Protein AF-A0A7S1DQ82-F1 (afdb_monomer_lite)

Sequence (122 aa):
VQGVTMPSQRRYVQYLEEVFRQGGFRVNKVVLRRVVMHTCPHFDADGGCDPWFKIEEDGRCVFDMHSDGFEVKNMKKDQDAMVFDSLEIPLSGDLRFTFFDMDYTPPRQEVMFFFWLHTGFI

Radius of gyration: 16.5 Å; chains: 1; bounding box: 46×44×38 Å

InterPro domains:
  IPR014020 Tensin phosphatase, C2 domain [PF10409] (29-122)
  IPR014020 Tensin phosphatase, C2 domain [PS51182] (27-122)
  IPR035892 C2 domain superfamily [SSF49562] (30-122)
  IPR051281 Dual-specificity lipid and protein phosphatase [PTHR12305] (2-122)

pLDDT: mean 94.51, std 6.92, range [45.41, 98.69]

Foldseek 3Di:
DPPDDDPQVVVVVVVVVVCVVVVHFDKDKDWDFKDKDFAFDAPDPVGWFQKFKWKDAVNHTQDGCVVVPHDGDTGHNPHGIDMDGRGGGIGIAKMKMWMWTFDVVVTDIHTPDMHIDHRRVD

Structure (mmCIF, N/CA/C/O backbone):
data_AF-A0A7S1DQ82-F1
#
_entry.id   AF-A0A7S1DQ82-F1
#
loop_
_atom_site.group_PDB
_atom_site.id
_atom_site.type_symbol
_atom_site.label_atom_id
_atom_site.label_alt_id
_atom_site.label_comp_id
_atom_site.label_asym_id
_atom_site.label_entity_id
_atom_site.label_seq_id
_atom_site.pdbx_PDB_ins_code
_atom_site.Cartn_x
_atom_site.Cartn_y
_atom_site.Cartn_z
_atom_site.occupancy
_atom_site.B_iso_or_equiv
_atom_site.auth_seq_id
_atom_site.auth_comp_id
_atom_site.auth_asym_id
_atom_site.auth_atom_id
_atom_site.pdbx_PDB_model_num
ATOM 1 N N . VAL A 1 1 ? -10.153 29.758 -4.223 1.00 45.41 1 VAL A N 1
ATOM 2 C CA . VAL A 1 1 ? -9.342 28.968 -3.268 1.00 45.41 1 VAL A CA 1
ATOM 3 C C . VAL A 1 1 ? -9.382 27.519 -3.725 1.00 45.41 1 VAL A C 1
ATOM 5 O O . VAL A 1 1 ? -10.467 26.954 -3.748 1.00 45.41 1 VAL A O 1
ATOM 8 N N . GLN A 1 2 ? -8.268 26.941 -4.181 1.00 56.50 2 GLN A N 1
ATOM 9 C CA . GLN A 1 2 ? -8.204 25.487 -4.369 1.00 56.50 2 GLN A CA 1
ATOM 10 C C . GLN A 1 2 ? -8.043 24.879 -2.971 1.00 56.50 2 GLN A C 1
ATOM 12 O O . GLN A 1 2 ? -7.047 25.144 -2.310 1.00 56.50 2 GLN A O 1
ATOM 17 N N . GLY A 1 3 ? -9.086 24.203 -2.480 1.00 77.81 3 GLY A N 1
ATOM 18 C CA . GLY A 1 3 ? -9.110 23.595 -1.146 1.00 77.81 3 GLY A CA 1
ATOM 19 C C . GLY A 1 3 ? -8.254 22.327 -1.070 1.00 77.81 3 GLY A C 1
ATOM 20 O O . GLY A 1 3 ? -7.163 22.261 -1.619 1.00 77.81 3 GLY A O 1
ATOM 21 N N . VAL A 1 4 ? -8.766 21.287 -0.415 1.00 74.38 4 VAL A N 1
ATOM 22 C CA . VAL A 1 4 ? -8.090 19.987 -0.294 1.00 74.38 4 VAL A CA 1
ATOM 23 C C . VAL A 1 4 ? -7.888 19.341 -1.677 1.00 74.38 4 VAL A C 1
ATOM 25 O O . VAL A 1 4 ? -8.860 19.002 -2.364 1.00 74.38 4 VAL A O 1
ATOM 28 N N . THR A 1 5 ? -6.635 19.166 -2.106 1.00 86.00 5 THR A N 1
ATOM 29 C CA . THR A 1 5 ? -6.289 18.630 -3.438 1.00 86.00 5 THR A CA 1
ATOM 30 C C . THR A 1 5 ? -5.867 17.164 -3.422 1.00 86.00 5 THR A C 1
ATOM 32 O O . THR A 1 5 ? -6.127 16.470 -4.404 1.00 86.00 5 THR A O 1
ATOM 35 N N . MET A 1 6 ? -5.286 16.654 -2.330 1.00 92.94 6 MET A N 1
ATOM 36 C CA . MET A 1 6 ? -4.848 15.256 -2.281 1.00 92.94 6 MET A CA 1
ATOM 37 C C . MET A 1 6 ? -6.040 14.300 -2.093 1.00 92.94 6 MET A C 1
ATOM 39 O O . MET A 1 6 ? -6.836 14.501 -1.169 1.00 92.94 6 MET A O 1
ATOM 43 N N . PRO A 1 7 ? -6.162 13.223 -2.898 1.00 96.62 7 PRO A N 1
ATOM 44 C CA . PRO A 1 7 ? -7.269 12.268 -2.793 1.00 96.62 7 PRO A CA 1
ATOM 45 C C . PRO A 1 7 ? -7.422 11.656 -1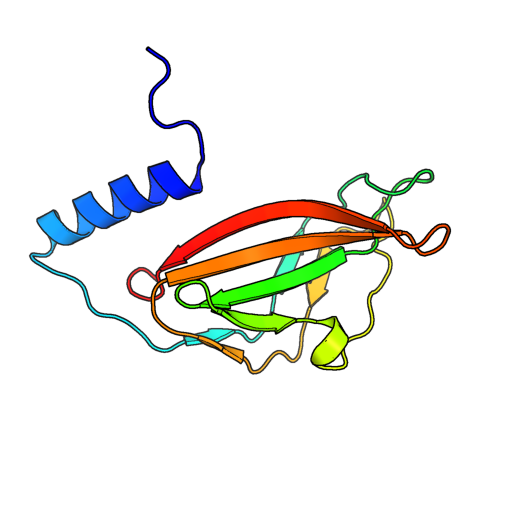.398 1.00 96.62 7 PRO A C 1
ATOM 47 O O . PRO A 1 7 ? -8.533 11.570 -0.885 1.00 96.62 7 PRO A O 1
ATOM 50 N N . SER A 1 8 ? -6.306 11.308 -0.752 1.00 97.44 8 SER A N 1
ATOM 51 C CA . SER A 1 8 ? -6.304 10.795 0.620 1.00 97.44 8 SER A CA 1
ATOM 52 C C . SER A 1 8 ? -6.906 11.795 1.609 1.00 97.44 8 SER A C 1
ATOM 54 O O . SER A 1 8 ? -7.742 11.423 2.415 1.00 97.44 8 SER A O 1
ATOM 56 N N . GLN A 1 9 ? -6.588 13.088 1.513 1.00 96.19 9 GLN A N 1
ATOM 57 C CA . GLN A 1 9 ? -7.191 14.087 2.402 1.00 96.19 9 GLN A CA 1
ATOM 58 C C . GLN A 1 9 ? -8.708 14.208 2.180 1.00 96.19 9 GLN A C 1
ATOM 60 O O . GLN A 1 9 ? -9.466 14.282 3.143 1.00 96.19 9 GLN A O 1
ATOM 65 N N . ARG A 1 10 ? -9.172 14.176 0.920 1.00 96.44 10 ARG A N 1
ATOM 66 C CA . ARG A 1 10 ? -10.614 14.178 0.602 1.00 96.44 10 ARG A CA 1
ATOM 67 C C . ARG A 1 10 ? -11.321 12.949 1.172 1.00 96.44 10 ARG A C 1
ATOM 69 O O . ARG A 1 10 ? -12.401 13.087 1.736 1.00 96.44 10 ARG A O 1
ATOM 76 N N . ARG A 1 11 ? -10.687 11.777 1.081 1.00 97.62 11 ARG A N 1
ATOM 77 C CA . ARG A 1 11 ? -11.184 10.530 1.674 1.00 97.62 11 ARG A CA 1
ATOM 78 C C . ARG A 1 11 ? -11.380 10.659 3.188 1.00 97.62 11 ARG A C 1
ATOM 80 O O . ARG A 1 11 ? -12.391 10.200 3.695 1.00 97.62 11 ARG A O 1
ATOM 87 N N . TYR A 1 12 ? -10.484 11.340 3.905 1.00 97.31 12 TYR A N 1
ATOM 88 C CA . TYR A 1 12 ? -10.606 11.496 5.366 1.00 97.31 12 TYR A CA 1
ATOM 89 C C . TYR A 1 12 ? -11.706 12.481 5.756 1.00 97.31 12 TYR A C 1
ATOM 91 O O . TYR A 1 12 ? -12.349 12.299 6.786 1.00 97.31 12 TYR A O 1
ATOM 99 N N . VAL A 1 13 ? -11.983 13.482 4.916 1.00 97.19 13 VAL A N 1
ATOM 100 C CA . VAL A 1 13 ? -13.178 14.325 5.082 1.00 97.19 13 VAL A CA 1
ATOM 101 C C . VAL A 1 13 ? -14.451 13.484 4.931 1.00 97.19 13 VAL A C 1
ATOM 103 O O . VAL A 1 13 ? -15.356 13.613 5.749 1.00 97.19 13 VAL A O 1
ATOM 106 N N . GLN A 1 14 ? -14.499 12.582 3.946 1.00 97.12 14 GLN A N 1
ATOM 107 C CA . GLN A 1 14 ? -15.632 11.664 3.756 1.00 97.12 14 GLN A CA 1
ATOM 108 C C . GLN A 1 14 ? -15.770 10.664 4.914 1.00 97.12 14 GLN A C 1
ATOM 110 O O . GLN A 1 14 ? -16.875 10.409 5.380 1.00 97.12 14 GLN A O 1
ATOM 115 N N . TYR A 1 15 ? -14.658 10.134 5.431 1.00 97.94 15 TYR A N 1
ATOM 116 C CA . TYR A 1 15 ? -14.664 9.291 6.630 1.00 97.94 15 TYR A CA 1
ATOM 117 C C . TYR A 1 15 ? -15.212 10.036 7.84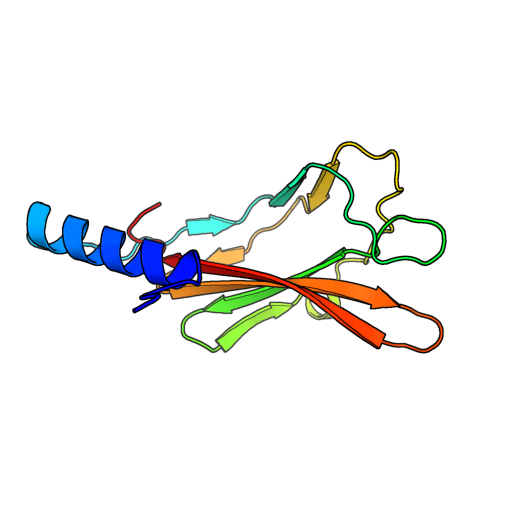5 1.00 97.94 15 TYR A C 1
ATOM 119 O O . TYR A 1 15 ? -16.014 9.484 8.591 1.00 97.94 15 TYR A O 1
ATOM 127 N N . LEU A 1 16 ? -14.836 11.302 8.033 1.00 97.69 16 LEU A N 1
ATOM 128 C CA . LEU A 1 16 ? -15.366 12.116 9.122 1.00 97.69 16 LEU A CA 1
ATOM 129 C C . LEU A 1 16 ? -16.880 12.356 8.983 1.00 97.69 16 LEU A C 1
ATOM 131 O O . LEU A 1 16 ? -17.606 12.256 9.971 1.00 97.69 16 LEU A O 1
ATOM 135 N N . GLU A 1 17 ? -17.365 12.641 7.773 1.00 97.44 17 GLU A N 1
ATOM 136 C CA . GLU A 1 17 ? -18.803 12.751 7.488 1.00 97.44 17 GLU A CA 1
ATOM 137 C C . GLU A 1 17 ? -19.546 11.461 7.865 1.00 97.44 17 GLU A C 1
ATOM 139 O O . GLU A 1 17 ? -20.584 11.501 8.529 1.00 97.44 17 GLU A O 1
ATOM 144 N N . GLU A 1 18 ? -18.968 10.311 7.523 1.00 97.12 18 GLU A N 1
ATOM 145 C CA . GLU A 1 18 ? -19.515 9.000 7.854 1.00 97.12 18 GLU A CA 1
ATOM 146 C C . GLU A 1 18 ? -19.563 8.746 9.367 1.00 97.12 18 GLU A C 1
ATOM 148 O O . GLU A 1 18 ? -20.576 8.267 9.881 1.00 97.12 18 GLU A O 1
ATOM 153 N N . VAL A 1 19 ? -18.517 9.136 10.101 1.00 98.06 19 VAL A N 1
ATOM 154 C CA . VAL A 1 19 ? -18.487 9.064 11.571 1.00 98.06 19 VAL A CA 1
ATOM 155 C C . VAL A 1 19 ? -19.620 9.882 12.180 1.00 98.06 19 VAL A C 1
ATOM 157 O O . VAL A 1 19 ? -20.308 9.393 13.076 1.00 98.06 19 VAL A O 1
ATOM 160 N N . PHE A 1 20 ? -19.854 11.106 11.697 1.00 98.06 20 PHE A N 1
ATOM 161 C CA . PHE A 1 20 ? -20.965 11.926 12.185 1.00 98.06 20 PHE A CA 1
ATOM 162 C C . PHE A 1 20 ? -22.321 11.301 11.866 1.00 98.06 20 PHE A C 1
ATOM 164 O O . PHE A 1 20 ? -23.206 11.294 12.721 1.00 98.06 20 PHE A O 1
ATOM 171 N N . ARG A 1 21 ? -22.476 10.736 10.666 1.00 97.44 21 ARG A N 1
ATOM 172 C CA . ARG A 1 21 ? -23.712 10.080 10.232 1.00 97.44 21 ARG A CA 1
ATOM 173 C C . ARG A 1 21 ? -24.030 8.823 11.045 1.00 97.44 21 ARG A C 1
ATOM 175 O O . ARG A 1 21 ? -25.198 8.569 11.326 1.00 97.44 21 ARG A O 1
ATOM 182 N N . GLN A 1 22 ? -23.014 8.044 11.413 1.00 96.31 22 GLN A N 1
ATOM 183 C CA . GLN A 1 22 ? -23.169 6.810 12.190 1.00 96.31 22 GLN A CA 1
ATOM 184 C C . GLN A 1 22 ? -23.103 7.019 13.714 1.00 96.31 22 GLN A C 1
ATOM 186 O O . GLN A 1 22 ? -23.450 6.112 14.470 1.00 96.31 22 GLN A O 1
ATOM 191 N N . GLY A 1 23 ? -22.660 8.189 14.184 1.00 96.88 23 GLY A N 1
ATOM 192 C CA . GLY A 1 23 ? -22.428 8.464 15.606 1.00 96.88 23 GLY A CA 1
ATOM 193 C C . GLY A 1 23 ? -21.152 7.822 16.169 1.00 96.88 23 GLY A C 1
ATOM 194 O O . GLY A 1 23 ? -21.023 7.676 17.384 1.00 96.88 23 GLY A O 1
ATOM 195 N N . GLY A 1 24 ? -20.217 7.419 15.305 1.00 95.38 24 GLY A N 1
ATOM 196 C CA . GLY A 1 24 ? -18.965 6.762 15.673 1.00 95.38 24 GLY A CA 1
ATOM 197 C C . GLY A 1 24 ? -18.402 5.892 14.550 1.00 95.38 24 GLY A C 1
ATOM 198 O O . GLY A 1 24 ? -18.983 5.781 13.477 1.00 95.38 24 GLY A O 1
ATOM 199 N N . PHE A 1 25 ? -17.266 5.252 14.815 1.00 96.88 25 PHE A N 1
ATOM 200 C CA . PHE A 1 25 ? -16.703 4.181 13.988 1.00 96.88 25 PHE A CA 1
ATOM 201 C C . PHE A 1 25 ? -15.958 3.187 14.884 1.00 96.88 25 PHE A C 1
ATOM 203 O O . PHE A 1 25 ? -15.738 3.443 16.071 1.00 96.88 25 PHE A O 1
ATOM 210 N N . ARG A 1 26 ? -15.576 2.036 14.327 1.00 96.31 26 ARG A N 1
ATOM 211 C CA . ARG A 1 26 ? -14.741 1.038 15.004 1.00 96.31 26 ARG A CA 1
ATOM 212 C C . ARG A 1 26 ? -13.518 0.740 14.155 1.00 96.31 26 ARG A C 1
ATOM 214 O O . ARG A 1 26 ? -13.590 0.769 12.933 1.00 96.31 26 ARG A O 1
ATOM 221 N N . VAL A 1 27 ? -12.401 0.457 14.811 1.00 96.44 27 VAL A N 1
ATOM 222 C CA . VAL A 1 27 ? -11.188 -0.007 14.134 1.00 96.44 27 VAL A CA 1
ATOM 223 C C . VAL A 1 27 ? -11.320 -1.507 13.876 1.00 96.44 27 VAL A C 1
ATOM 225 O O . VAL A 1 27 ? -11.640 -2.260 14.798 1.00 96.44 27 VAL A O 1
ATOM 228 N N . ASN A 1 28 ? -11.062 -1.931 12.640 1.00 94.19 28 ASN A N 1
ATOM 229 C CA . ASN A 1 28 ? -11.090 -3.335 12.238 1.00 94.19 28 ASN A CA 1
ATOM 230 C C . ASN A 1 28 ? -9.661 -3.863 12.087 1.00 94.19 28 ASN A C 1
ATOM 232 O O . ASN A 1 28 ? -8.776 -3.149 11.626 1.00 94.19 28 ASN A O 1
ATOM 236 N N . LYS A 1 29 ? -9.444 -5.135 12.432 1.00 96.81 29 LYS A N 1
ATOM 237 C CA . LYS A 1 29 ? -8.216 -5.850 12.069 1.00 96.81 29 LYS A CA 1
ATOM 238 C C . LYS A 1 29 ? -8.458 -6.583 10.760 1.00 96.81 29 LYS A C 1
ATOM 240 O O . LYS A 1 29 ? -9.382 -7.391 10.680 1.00 96.81 29 LYS A O 1
ATOM 245 N N . VAL A 1 30 ? -7.630 -6.315 9.763 1.00 97.56 30 VAL A N 1
ATOM 246 C CA . VAL A 1 30 ? -7.695 -6.951 8.444 1.00 97.56 30 VAL A CA 1
ATOM 247 C C . VAL A 1 30 ? -6.384 -7.675 8.158 1.00 97.56 30 VAL A C 1
ATOM 249 O O . VAL A 1 30 ? -5.368 -7.405 8.791 1.00 97.56 30 VAL A O 1
ATOM 252 N N . VAL A 1 31 ? -6.402 -8.613 7.214 1.00 98.19 31 VAL A N 1
ATOM 253 C CA . VAL A 1 31 ? -5.180 -9.253 6.712 1.00 98.19 31 VAL A CA 1
ATOM 254 C C . VAL A 1 31 ? -5.076 -8.955 5.227 1.00 98.19 31 VAL A C 1
ATOM 256 O O . VAL A 1 31 ? -5.957 -9.344 4.458 1.00 98.19 31 VAL A O 1
ATOM 259 N N . LEU A 1 32 ? -4.011 -8.267 4.822 1.00 98.25 32 LEU A N 1
ATOM 260 C CA . LEU A 1 32 ? -3.719 -8.038 3.414 1.00 98.25 32 LEU A CA 1
ATOM 261 C C . LEU A 1 32 ? -3.162 -9.326 2.805 1.00 98.25 32 LEU A C 1
ATOM 263 O O . LEU A 1 32 ? -2.100 -9.790 3.210 1.00 98.25 32 LEU A O 1
ATOM 267 N N . ARG A 1 33 ? -3.896 -9.880 1.833 1.00 98.00 33 ARG A N 1
ATOM 268 C CA . ARG A 1 33 ? -3.552 -11.139 1.149 1.00 98.00 33 ARG A CA 1
ATOM 269 C C . ARG A 1 33 ? -2.915 -10.944 -0.219 1.00 98.00 33 ARG A C 1
ATOM 271 O O . ARG A 1 33 ? -2.081 -11.738 -0.644 1.00 98.00 33 ARG A O 1
ATOM 278 N N . ARG A 1 34 ? -3.342 -9.897 -0.922 1.00 97.69 34 ARG A N 1
ATOM 279 C CA . ARG A 1 34 ? -2.956 -9.639 -2.304 1.00 97.69 34 ARG A CA 1
ATOM 280 C C . ARG A 1 34 ? -3.074 -8.159 -2.630 1.00 97.69 34 ARG A C 1
ATOM 282 O O . ARG A 1 34 ? -4.045 -7.517 -2.233 1.00 97.69 34 ARG A O 1
ATOM 289 N N . VAL A 1 35 ? -2.131 -7.656 -3.417 1.00 97.94 35 VAL A N 1
ATOM 290 C CA . VAL A 1 35 ? -2.205 -6.359 -4.095 1.00 97.94 35 VAL A 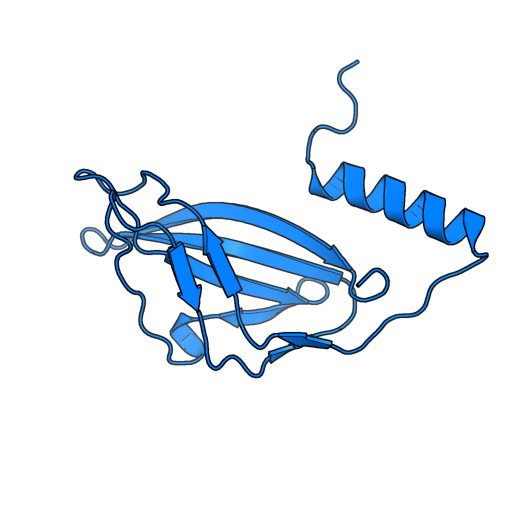CA 1
ATOM 291 C C . VAL A 1 35 ? -2.145 -6.606 -5.598 1.00 97.94 35 VAL A C 1
ATOM 293 O O . VAL A 1 35 ? -1.308 -7.368 -6.074 1.00 97.94 35 VAL A O 1
ATOM 296 N N . VAL A 1 36 ? -3.032 -5.959 -6.351 1.00 97.69 36 VAL A N 1
ATOM 297 C CA . VAL A 1 36 ? -3.024 -5.996 -7.817 1.00 97.69 36 VAL A CA 1
ATOM 298 C C . VAL A 1 36 ? -2.909 -4.569 -8.329 1.00 97.69 36 VAL A C 1
ATOM 300 O O . VAL A 1 36 ? -3.778 -3.741 -8.061 1.00 97.69 36 VAL A O 1
ATOM 303 N N . MET A 1 37 ? -1.835 -4.283 -9.057 1.00 96.50 37 MET A N 1
ATOM 304 C CA . MET A 1 37 ? -1.640 -3.019 -9.758 1.00 96.50 37 MET A CA 1
ATOM 305 C C . MET A 1 37 ? -2.027 -3.219 -11.219 1.00 96.50 37 MET A C 1
ATOM 307 O O . MET A 1 37 ? -1.352 -3.948 -11.939 1.00 96.50 37 MET A O 1
ATOM 311 N N . HIS A 1 38 ? -3.137 -2.614 -11.638 1.00 96.62 38 HIS A N 1
ATOM 312 C CA . HIS A 1 38 ? -3.597 -2.655 -13.026 1.00 96.62 38 HIS A CA 1
ATOM 313 C C . HIS A 1 38 ? -2.928 -1.568 -13.855 1.00 96.62 38 HIS A C 1
ATOM 315 O O . HIS A 1 38 ? -2.745 -0.455 -13.361 1.00 96.62 38 HIS A O 1
ATOM 321 N N . THR A 1 39 ? -2.681 -1.873 -15.131 1.00 94.19 39 THR A N 1
ATOM 322 C CA . THR A 1 39 ? -1.891 -1.078 -16.085 1.00 94.19 39 THR A CA 1
ATOM 323 C C . THR A 1 39 ? -0.435 -0.908 -15.652 1.00 94.19 39 THR A C 1
ATOM 325 O O . THR A 1 39 ? -0.119 -0.987 -14.467 1.00 94.19 39 THR A O 1
ATOM 328 N N . CYS A 1 40 ? 0.463 -0.700 -16.614 1.00 94.94 40 CYS A N 1
ATOM 329 C CA . CYS A 1 40 ? 1.883 -0.505 -16.347 1.00 94.94 40 CYS A CA 1
ATOM 330 C C . CYS A 1 40 ? 2.236 0.995 -16.339 1.00 94.94 40 CYS A C 1
ATOM 332 O O . CYS A 1 40 ? 2.080 1.663 -17.369 1.00 94.94 40 CYS A O 1
ATOM 334 N N . PRO A 1 41 ? 2.688 1.551 -15.200 1.00 93.44 41 PRO A N 1
ATOM 335 C CA . PRO A 1 41 ? 3.310 2.871 -15.147 1.00 93.44 41 PRO A CA 1
ATOM 336 C C . PRO A 1 41 ? 4.592 2.934 -15.994 1.00 93.44 41 PRO A C 1
ATOM 338 O O . PRO A 1 41 ? 5.207 1.915 -16.269 1.00 93.44 41 PRO A O 1
ATOM 341 N N . HIS A 1 42 ? 4.995 4.134 -16.417 1.00 93.62 42 HIS A N 1
ATOM 342 C CA . HIS A 1 42 ? 6.169 4.345 -17.275 1.00 93.62 42 HIS A CA 1
ATOM 343 C C . HIS A 1 42 ? 7.264 5.078 -16.488 1.00 93.62 42 HIS A C 1
ATOM 345 O O . HIS A 1 42 ? 7.363 6.302 -16.582 1.00 93.62 42 HIS A O 1
ATOM 351 N N . PHE A 1 43 ? 8.021 4.329 -15.688 1.00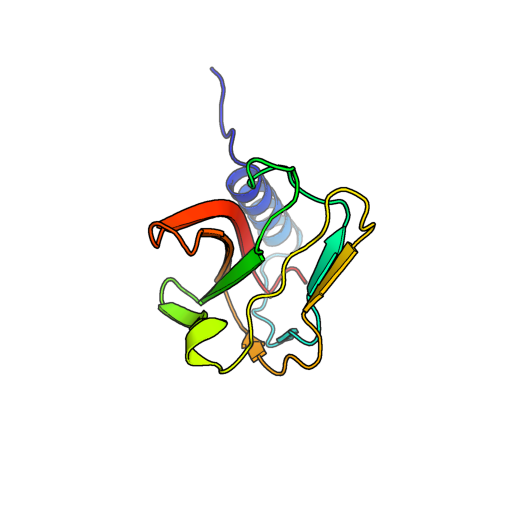 94.44 43 PHE A N 1
ATOM 352 C CA . PHE A 1 43 ? 9.162 4.821 -14.906 1.00 94.44 43 PHE A CA 1
ATOM 353 C C . PHE A 1 43 ? 10.501 4.449 -15.564 1.00 94.44 43 PHE A C 1
ATOM 355 O O . PHE A 1 43 ? 11.384 5.301 -15.646 1.00 94.44 43 PHE A O 1
ATOM 362 N N . ASP A 1 44 ? 10.600 3.254 -16.155 1.00 91.75 44 ASP A N 1
ATOM 363 C CA . ASP A 1 44 ? 11.818 2.783 -16.825 1.00 91.75 44 ASP A CA 1
ATOM 364 C C . ASP A 1 44 ? 12.047 3.484 -18.178 1.00 91.75 44 ASP A C 1
ATOM 366 O O . ASP A 1 44 ? 11.103 3.844 -18.890 1.00 91.75 44 ASP A O 1
ATOM 370 N N . ALA A 1 45 ? 13.310 3.615 -18.597 1.00 87.25 45 ALA A N 1
ATOM 371 C CA . ALA A 1 45 ? 13.686 4.291 -19.846 1.00 87.25 45 ALA A CA 1
ATOM 372 C C . ALA A 1 45 ? 13.177 3.596 -21.129 1.00 87.25 45 ALA A C 1
ATOM 374 O O . ALA A 1 45 ? 12.916 4.263 -22.133 1.00 87.25 45 ALA A O 1
ATOM 375 N N . ASP A 1 46 ? 13.053 2.268 -21.123 1.00 86.12 46 ASP A N 1
ATOM 376 C CA . ASP A 1 46 ? 12.457 1.463 -22.200 1.00 86.12 46 ASP A CA 1
ATOM 377 C C . ASP A 1 46 ? 10.934 1.287 -22.048 1.00 86.12 46 ASP A C 1
ATOM 379 O O . ASP A 1 46 ? 10.263 0.726 -22.925 1.00 86.12 46 ASP A O 1
ATOM 383 N N . GLY A 1 47 ? 10.371 1.860 -20.985 1.00 89.81 47 GLY A N 1
ATOM 384 C CA . GLY A 1 47 ? 8.996 1.686 -20.563 1.00 89.81 47 GLY A CA 1
ATOM 385 C C . GLY A 1 47 ? 8.813 0.465 -19.676 1.00 89.81 47 GLY A C 1
ATOM 386 O O . GLY A 1 47 ? 9.389 -0.588 -19.914 1.00 89.81 47 GLY A O 1
ATOM 387 N N . GLY A 1 48 ? 7.936 0.594 -18.689 1.00 94.88 48 GLY A N 1
ATOM 388 C CA . GLY A 1 48 ? 7.853 -0.369 -17.602 1.00 94.88 48 GLY A CA 1
ATOM 389 C C . GLY A 1 48 ? 8.053 0.307 -16.255 1.00 94.88 48 GLY A C 1
ATOM 390 O O . GLY A 1 48 ? 8.130 1.539 -16.168 1.00 94.88 48 GLY A O 1
ATOM 391 N N . CYS A 1 49 ? 8.119 -0.524 -15.228 1.00 96.38 49 CYS A N 1
ATOM 392 C CA . CYS A 1 49 ? 8.570 -0.155 -13.893 1.00 96.38 49 CYS A CA 1
ATOM 393 C C . CYS A 1 49 ? 9.052 -1.409 -13.152 1.00 96.38 49 CYS A C 1
ATOM 395 O O . CYS A 1 49 ? 8.586 -2.518 -13.437 1.00 96.38 49 CYS A O 1
ATOM 397 N N . ASP A 1 50 ? 9.862 -1.226 -12.120 1.00 96.62 50 ASP A N 1
ATOM 398 C CA . ASP A 1 50 ? 10.291 -2.224 -11.142 1.00 96.62 50 ASP A CA 1
ATOM 399 C C . ASP A 1 50 ? 9.578 -1.987 -9.791 1.00 96.62 50 ASP A C 1
ATOM 401 O O . ASP A 1 50 ? 10.180 -1.498 -8.827 1.00 96.62 50 ASP A O 1
ATOM 405 N N . PRO A 1 51 ? 8.264 -2.292 -9.689 1.00 97.06 51 PRO A N 1
ATOM 406 C CA . PRO A 1 51 ? 7.451 -1.842 -8.578 1.00 97.06 51 PRO A CA 1
ATOM 407 C C . PRO A 1 51 ? 7.686 -2.656 -7.306 1.00 97.06 51 PRO A C 1
ATOM 409 O O . PRO A 1 51 ? 7.699 -3.890 -7.299 1.00 97.06 51 PRO A O 1
ATOM 412 N N . TRP A 1 52 ? 7.733 -1.946 -6.190 1.00 97.38 52 TRP A N 1
ATOM 413 C CA . TRP A 1 52 ? 7.707 -2.502 -4.844 1.00 97.38 52 TRP A CA 1
ATOM 414 C C . TRP A 1 52 ? 6.992 -1.539 -3.896 1.00 97.38 52 TRP A C 1
ATOM 416 O O . TRP A 1 52 ? 6.670 -0.410 -4.268 1.00 97.38 52 TRP A O 1
ATOM 426 N N . PHE A 1 53 ? 6.670 -1.968 -2.676 1.00 98.31 53 PHE A N 1
ATOM 427 C CA . PHE A 1 53 ? 5.928 -1.106 -1.757 1.00 98.31 53 PHE A CA 1
ATOM 428 C C . PHE A 1 53 ? 6.279 -1.316 -0.288 1.00 98.31 53 PHE A C 1
ATOM 430 O O . PHE A 1 53 ? 6.793 -2.358 0.123 1.00 98.31 53 PHE A O 1
ATOM 437 N N . LYS A 1 54 ? 5.949 -0.294 0.503 1.00 98.38 54 LYS A N 1
ATOM 438 C CA . LYS A 1 54 ? 5.953 -0.327 1.967 1.00 98.38 54 LYS A CA 1
ATOM 439 C C . LYS A 1 54 ? 4.570 -0.006 2.513 1.00 98.38 54 LYS A C 1
ATOM 441 O O . LYS A 1 54 ? 3.798 0.719 1.872 1.00 98.38 54 LYS A O 1
ATOM 446 N N . ILE A 1 55 ? 4.298 -0.494 3.719 1.00 98.69 55 ILE A N 1
ATOM 447 C CA . ILE A 1 55 ? 3.109 -0.140 4.495 1.00 98.69 55 ILE A CA 1
ATOM 448 C C . ILE A 1 55 ? 3.545 0.485 5.817 1.00 98.69 55 ILE A C 1
ATOM 450 O O . ILE A 1 55 ? 4.331 -0.101 6.563 1.00 98.69 55 ILE A O 1
ATOM 454 N N . GLU A 1 56 ? 3.003 1.662 6.116 1.00 98.62 56 GLU A N 1
ATOM 455 C CA . GLU A 1 56 ? 3.095 2.293 7.429 1.00 98.62 56 GLU A CA 1
ATOM 456 C C . GLU A 1 56 ? 1.740 2.181 8.138 1.00 98.62 56 GLU A C 1
ATOM 458 O O . GLU A 1 56 ? 0.720 2.544 7.559 1.00 98.62 56 GLU A O 1
ATOM 463 N N . GLU A 1 57 ? 1.734 1.707 9.381 1.00 97.88 57 GLU A N 1
ATOM 464 C CA . GLU A 1 57 ? 0.584 1.706 10.292 1.00 97.88 57 GLU A CA 1
ATOM 465 C C . GLU A 1 57 ? 0.851 2.722 11.406 1.00 97.88 57 GLU A C 1
ATOM 467 O O . GLU A 1 57 ? 1.888 2.656 12.072 1.00 97.88 57 GLU A O 1
ATOM 472 N N . ASP A 1 58 ? -0.034 3.709 11.567 1.00 92.19 58 ASP A N 1
ATOM 473 C CA . ASP A 1 58 ? 0.114 4.810 12.533 1.00 92.19 58 ASP A CA 1
ATOM 474 C C . ASP A 1 58 ? 1.506 5.490 12.471 1.00 92.19 58 ASP A C 1
ATOM 476 O O . ASP A 1 58 ? 2.110 5.867 13.481 1.00 92.19 58 ASP A O 1
ATOM 480 N N . GLY A 1 59 ? 2.050 5.619 11.253 1.00 91.06 59 GLY A N 1
ATOM 481 C CA . GLY A 1 59 ? 3.362 6.218 10.980 1.00 91.06 59 GLY A CA 1
ATOM 482 C C . GLY A 1 59 ? 4.571 5.314 11.255 1.00 91.06 59 GLY A C 1
ATOM 483 O O . GLY A 1 59 ? 5.706 5.790 11.201 1.00 91.06 59 GLY A O 1
ATOM 484 N N . ARG A 1 60 ? 4.370 4.024 11.549 1.00 96.12 60 ARG A N 1
ATOM 485 C CA . ARG A 1 60 ? 5.442 3.031 11.723 1.00 96.12 60 ARG A CA 1
ATOM 486 C C . ARG A 1 60 ? 5.451 2.054 10.559 1.00 96.12 60 ARG A C 1
ATOM 488 O O . ARG A 1 60 ? 4.414 1.495 10.231 1.00 96.12 60 ARG A O 1
ATOM 495 N N . CYS A 1 61 ? 6.617 1.804 9.966 1.00 97.56 61 CYS A N 1
ATOM 496 C CA . CYS A 1 61 ? 6.754 0.774 8.937 1.00 97.56 61 CYS A CA 1
ATOM 497 C C . CYS A 1 61 ? 6.418 -0.607 9.528 1.00 97.56 61 CYS A C 1
ATOM 499 O O . CYS A 1 61 ? 7.072 -1.038 10.479 1.00 97.56 61 CYS A O 1
ATOM 501 N N . VAL A 1 62 ? 5.400 -1.272 8.979 1.00 98.00 62 VAL A N 1
ATOM 502 C CA . VAL A 1 62 ? 4.958 -2.624 9.377 1.00 98.00 62 VAL A CA 1
ATOM 503 C C . VAL A 1 62 ? 5.191 -3.668 8.291 1.00 98.00 62 VAL A C 1
ATOM 505 O O . VAL A 1 62 ? 5.126 -4.859 8.572 1.00 98.00 62 VAL A O 1
ATOM 508 N N . PHE A 1 63 ? 5.467 -3.226 7.066 1.00 98.31 63 PHE A N 1
ATOM 509 C CA . PHE A 1 63 ? 5.862 -4.081 5.957 1.00 98.31 63 PHE A CA 1
ATOM 510 C C . PHE A 1 63 ? 6.778 -3.306 5.015 1.00 98.31 63 PHE A C 1
ATOM 512 O O . PHE A 1 63 ? 6.461 -2.178 4.621 1.00 98.31 63 PHE A O 1
ATOM 519 N N . ASP A 1 64 ? 7.878 -3.931 4.621 1.00 97.56 64 ASP A N 1
ATOM 520 C CA . ASP A 1 64 ? 8.774 -3.454 3.578 1.00 97.56 64 ASP A CA 1
ATOM 521 C C . ASP A 1 64 ? 9.186 -4.654 2.728 1.00 97.56 64 ASP A C 1
ATOM 523 O O . ASP A 1 64 ? 9.910 -5.546 3.172 1.00 97.56 64 ASP A O 1
ATOM 527 N N . MET A 1 65 ? 8.709 -4.652 1.482 1.00 96.19 65 MET A N 1
ATOM 528 C CA . MET A 1 65 ? 8.815 -5.782 0.563 1.00 96.19 65 MET A CA 1
ATOM 529 C C . MET A 1 65 ? 10.238 -6.363 0.472 1.00 96.19 65 MET A C 1
ATOM 531 O O . MET A 1 65 ? 10.390 -7.583 0.417 1.00 96.19 65 MET A O 1
ATOM 535 N N . HIS A 1 66 ? 11.280 -5.525 0.528 1.00 91.44 66 HIS A N 1
ATOM 536 C CA . HIS A 1 66 ? 12.666 -5.994 0.491 1.00 91.44 66 HIS A CA 1
ATOM 537 C C . HIS A 1 66 ? 13.072 -6.736 1.764 1.00 91.44 66 HIS A C 1
ATOM 539 O O . HIS A 1 66 ? 13.641 -7.826 1.689 1.00 91.44 66 HIS A O 1
ATOM 545 N N . SER A 1 67 ? 12.813 -6.149 2.937 1.00 93.25 67 SER A N 1
ATOM 546 C CA . SER A 1 67 ? 13.177 -6.778 4.214 1.00 93.25 67 SER A CA 1
ATOM 547 C C . SER A 1 67 ? 12.328 -8.004 4.531 1.00 93.25 67 SER A C 1
ATOM 549 O O . SER A 1 67 ? 12.795 -8.897 5.233 1.00 93.25 67 SER A O 1
ATOM 551 N N . ASP A 1 68 ? 11.118 -8.069 3.977 1.00 94.88 68 ASP A N 1
ATOM 552 C CA . ASP A 1 68 ? 10.196 -9.196 4.106 1.00 94.88 68 ASP A CA 1
ATOM 553 C C . ASP A 1 68 ? 10.466 -10.320 3.080 1.00 94.88 68 ASP A C 1
ATO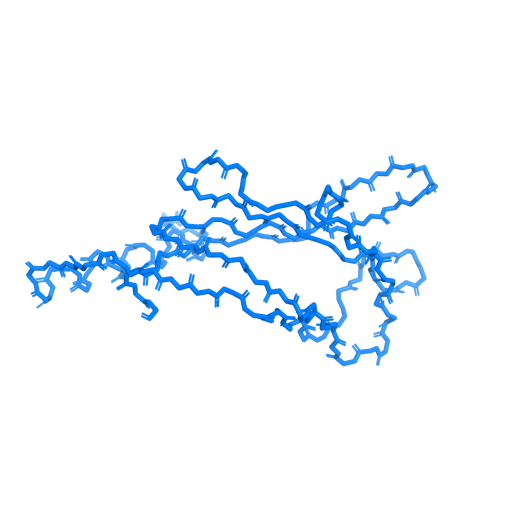M 555 O O . ASP A 1 68 ? 9.716 -11.292 3.003 1.00 94.88 68 ASP A O 1
ATOM 559 N N . GLY A 1 69 ? 11.562 -10.232 2.314 1.00 92.56 69 GLY A N 1
ATOM 560 C CA . GLY A 1 69 ? 12.073 -11.329 1.482 1.00 92.56 69 GLY A CA 1
ATOM 561 C C . GLY A 1 69 ? 11.394 -11.490 0.121 1.00 92.56 69 GLY A C 1
ATOM 562 O O . GLY A 1 69 ? 11.556 -12.530 -0.519 1.00 92.56 69 GLY A O 1
ATOM 563 N N . PHE A 1 70 ? 10.649 -10.485 -0.338 1.00 93.44 70 PHE A N 1
ATOM 564 C CA . PHE A 1 70 ? 10.041 -10.488 -1.663 1.00 93.44 70 PHE A CA 1
ATOM 565 C C . PHE A 1 70 ? 11.002 -9.899 -2.699 1.00 93.44 70 PHE A C 1
ATOM 567 O O . PHE A 1 70 ? 11.642 -8.868 -2.488 1.00 93.44 70 PHE A O 1
ATOM 574 N N . GLU A 1 71 ? 11.073 -10.547 -3.858 1.00 92.31 71 GLU A N 1
ATOM 575 C CA . GLU A 1 71 ? 11.832 -10.042 -5.000 1.00 92.31 71 GLU A CA 1
ATOM 576 C C . GLU A 1 71 ? 11.043 -8.957 -5.739 1.00 92.31 71 GLU A C 1
ATOM 578 O O . GLU A 1 71 ? 9.850 -9.120 -6.015 1.00 92.31 71 GLU A O 1
ATOM 583 N N . VAL A 1 72 ? 11.726 -7.873 -6.111 1.00 92.69 72 VAL A N 1
ATOM 584 C CA . VAL A 1 72 ? 11.188 -6.894 -7.062 1.00 92.69 72 VAL A CA 1
ATOM 585 C C . VAL A 1 72 ? 11.190 -7.525 -8.444 1.00 92.69 72 VAL A C 1
ATOM 587 O O . VAL A 1 72 ? 12.184 -8.111 -8.874 1.00 92.69 72 VAL A O 1
ATOM 590 N N . LYS A 1 73 ? 10.061 -7.418 -9.137 1.00 93.31 73 LYS A N 1
ATOM 591 C CA . LYS A 1 73 ? 9.890 -7.944 -10.488 1.00 93.31 73 LYS A CA 1
ATOM 592 C C . LYS A 1 73 ? 9.597 -6.797 -11.426 1.00 93.31 73 LYS A C 1
ATOM 594 O O . LYS A 1 73 ? 8.704 -6.006 -11.140 1.00 93.31 73 LYS A O 1
ATOM 599 N N . ASN A 1 74 ? 10.259 -6.796 -12.572 1.00 94.56 74 ASN A N 1
ATOM 600 C CA . ASN A 1 74 ? 9.950 -5.853 -13.629 1.00 94.56 74 ASN A CA 1
ATOM 601 C C . ASN A 1 74 ? 8.536 -6.089 -14.174 1.00 94.56 74 ASN A C 1
ATOM 603 O O . ASN A 1 74 ? 8.185 -7.207 -14.568 1.00 94.56 74 ASN A O 1
ATOM 607 N N . MET A 1 75 ? 7.730 -5.032 -14.190 1.00 95.94 75 MET A N 1
ATOM 608 C CA . MET A 1 75 ? 6.460 -4.966 -14.896 1.00 95.94 75 MET A CA 1
ATOM 609 C C . MET A 1 75 ? 6.719 -4.429 -16.298 1.00 95.94 75 MET A C 1
ATOM 611 O O . MET A 1 75 ? 7.102 -3.273 -16.469 1.00 95.94 75 MET A O 1
ATOM 615 N N . LYS A 1 76 ? 6.486 -5.261 -17.313 1.00 94.25 76 LYS A N 1
ATOM 616 C CA . LYS A 1 76 ? 6.700 -4.853 -18.704 1.00 94.25 76 LYS A CA 1
ATOM 617 C C . LYS A 1 76 ? 5.624 -3.871 -19.157 1.00 94.25 76 LYS A C 1
ATOM 619 O O . LYS A 1 76 ? 4.471 -3.971 -18.749 1.00 94.25 76 LYS A O 1
ATOM 624 N N . LYS A 1 77 ? 5.997 -2.954 -20.053 1.00 92.50 77 LYS A N 1
ATOM 625 C CA . LYS A 1 77 ? 5.120 -1.910 -20.613 1.00 92.50 77 LYS A CA 1
ATOM 626 C C . LYS A 1 77 ? 3.765 -2.420 -21.126 1.00 92.50 77 LYS A C 1
ATOM 628 O O . LYS A 1 77 ? 2.773 -1.699 -21.048 1.00 92.50 77 LYS A O 1
ATOM 633 N N . ASP A 1 78 ? 3.728 -3.618 -21.697 1.00 92.81 78 ASP A N 1
ATOM 634 C CA . ASP A 1 78 ? 2.544 -4.265 -22.269 1.00 92.81 78 ASP A CA 1
ATOM 635 C C . ASP A 1 78 ? 1.820 -5.206 -21.290 1.00 92.81 78 ASP A C 1
ATOM 637 O O . ASP A 1 78 ? 0.846 -5.858 -21.660 1.00 92.81 78 ASP A O 1
ATOM 641 N N . GLN A 1 79 ? 2.264 -5.270 -20.034 1.00 94.12 79 GLN A N 1
ATOM 642 C CA . GLN A 1 79 ? 1.654 -6.098 -19.005 1.00 94.12 79 GLN A CA 1
ATOM 643 C C . GLN A 1 79 ? 0.399 -5.431 -18.420 1.00 94.12 79 GLN A C 1
ATOM 645 O O . GLN A 1 79 ? 0.441 -4.313 -17.907 1.00 94.12 79 GLN A O 1
ATOM 650 N N . ASP A 1 80 ? -0.718 -6.163 -18.422 1.00 94.19 80 ASP A N 1
ATOM 651 C CA . ASP A 1 80 ? -2.013 -5.654 -17.946 1.00 94.19 80 ASP A CA 1
ATOM 652 C C . ASP A 1 80 ? -2.069 -5.431 -16.429 1.00 94.19 80 ASP A C 1
ATOM 654 O O . ASP A 1 80 ? -2.811 -4.569 -15.947 1.00 94.19 80 ASP A O 1
ATOM 658 N N . ALA A 1 81 ? -1.330 -6.233 -15.658 1.00 96.31 81 ALA A N 1
ATOM 659 C CA . ALA A 1 81 ? -1.300 -6.122 -14.206 1.00 96.31 81 ALA A CA 1
ATOM 660 C C . ALA A 1 81 ? -0.039 -6.725 -13.576 1.00 96.31 81 ALA A C 1
ATOM 662 O O . ALA A 1 81 ? 0.452 -7.767 -14.015 1.00 96.31 81 ALA A O 1
ATOM 663 N N . MET A 1 82 ? 0.425 -6.113 -12.488 1.00 96.19 82 MET A N 1
ATOM 664 C CA . MET A 1 82 ? 1.375 -6.699 -11.542 1.00 96.19 82 MET A CA 1
ATOM 665 C C . MET A 1 82 ? 0.614 -7.216 -10.321 1.00 96.19 82 MET A C 1
ATOM 667 O O . MET A 1 82 ? -0.244 -6.523 -9.771 1.00 96.19 82 MET A O 1
ATOM 671 N N . VAL A 1 83 ? 0.927 -8.438 -9.892 1.00 96.81 83 VAL A N 1
ATOM 672 C CA . VAL A 1 83 ? 0.280 -9.083 -8.744 1.00 96.81 83 VAL A CA 1
ATOM 673 C C . VAL A 1 83 ? 1.324 -9.364 -7.671 1.00 96.81 83 VAL A C 1
ATOM 675 O O . VAL A 1 83 ? 2.245 -10.150 -7.884 1.00 96.81 83 VAL A O 1
ATOM 678 N N . PHE A 1 84 ? 1.130 -8.764 -6.500 1.00 96.88 84 PHE A N 1
ATOM 679 C CA . PHE A 1 84 ? 1.830 -9.110 -5.269 1.00 96.88 84 PHE A CA 1
ATOM 680 C C . PHE A 1 84 ? 0.916 -10.050 -4.484 1.00 96.88 84 PHE A C 1
ATOM 682 O O . PHE A 1 84 ? -0.083 -9.614 -3.908 1.00 96.88 84 PHE A O 1
ATOM 689 N N . ASP A 1 85 ? 1.201 -11.347 -4.547 1.00 95.50 85 ASP A N 1
ATOM 690 C CA . ASP A 1 85 ? 0.376 -12.398 -3.945 1.00 95.50 85 ASP A CA 1
ATOM 691 C C . ASP A 1 85 ? 1.056 -13.026 -2.727 1.00 95.50 85 ASP A C 1
ATOM 693 O O . ASP A 1 85 ? 2.211 -12.719 -2.425 1.00 95.50 85 ASP A O 1
ATOM 697 N N . SER A 1 86 ? 0.348 -13.937 -2.056 1.00 94.75 86 SER A N 1
ATOM 698 C CA . SER A 1 86 ? 0.862 -14.677 -0.894 1.00 94.75 86 SER A CA 1
ATOM 699 C C . SER A 1 86 ? 1.306 -13.759 0.251 1.00 94.75 86 SER A C 1
ATOM 701 O O . SER A 1 86 ? 2.241 -14.075 0.986 1.00 94.75 86 SER A O 1
ATOM 703 N N . LEU A 1 87 ? 0.638 -12.612 0.396 1.00 96.25 87 LEU A N 1
ATOM 704 C CA . LEU A 1 87 ? 0.839 -11.712 1.524 1.00 96.25 87 LEU A CA 1
ATOM 705 C C . LEU A 1 87 ? 0.050 -12.241 2.730 1.00 96.25 87 LEU A C 1
ATOM 707 O O . LEU A 1 87 ? -1.041 -12.787 2.587 1.00 96.25 87 LEU A O 1
ATOM 711 N N . GLU A 1 88 ? 0.585 -12.058 3.933 1.00 96.94 88 GLU A N 1
ATOM 712 C CA . GLU A 1 88 ? -0.072 -12.435 5.193 1.00 96.94 88 GLU A CA 1
ATOM 713 C C . GLU A 1 88 ? 0.132 -11.332 6.235 1.00 96.94 88 GLU A C 1
ATOM 715 O O . GLU A 1 88 ? 0.611 -11.572 7.341 1.00 96.94 88 GLU A O 1
ATOM 720 N N . ILE A 1 89 ? -0.180 -10.090 5.856 1.00 97.56 89 ILE A N 1
ATOM 721 C CA . ILE A 1 89 ? 0.181 -8.911 6.652 1.00 97.56 89 ILE A CA 1
ATOM 722 C C . ILE A 1 89 ? -1.037 -8.475 7.478 1.00 97.56 89 ILE A C 1
ATOM 724 O O . ILE A 1 89 ? -2.015 -7.991 6.896 1.00 97.56 89 ILE A O 1
ATOM 728 N N . PRO A 1 90 ? -1.032 -8.655 8.812 1.00 97.75 90 PRO A N 1
ATOM 729 C CA . PRO A 1 90 ? -2.085 -8.129 9.669 1.00 97.75 90 PRO A CA 1
ATOM 730 C C . PRO A 1 90 ? -1.970 -6.604 9.757 1.00 97.75 90 PRO A C 1
ATOM 732 O O . PRO A 1 90 ? -0.890 -6.084 10.017 1.00 97.75 90 PRO A O 1
ATOM 735 N N . LEU A 1 91 ? -3.085 -5.903 9.559 1.00 98.12 91 LEU A N 1
ATOM 736 C CA . LEU A 1 91 ? -3.153 -4.442 9.549 1.00 98.12 91 LEU A CA 1
ATOM 737 C C . LEU A 1 91 ? -4.358 -3.945 10.357 1.00 98.12 91 LEU A C 1
ATOM 739 O O . LEU A 1 91 ? -5.403 -4.605 10.427 1.00 98.12 91 LEU A O 1
ATOM 743 N N . SER A 1 92 ? -4.226 -2.769 10.956 1.00 97.75 92 SER A N 1
ATOM 744 C CA . SER A 1 92 ? -5.227 -2.122 11.803 1.00 97.75 92 SER A CA 1
ATOM 745 C C . SER A 1 92 ? -5.035 -0.603 11.790 1.00 97.75 92 SER A C 1
ATOM 747 O O . SER A 1 92 ? -3.946 -0.109 11.570 1.00 97.75 92 SER A O 1
ATOM 749 N N . GLY A 1 93 ? -6.084 0.171 12.061 1.00 96.94 93 GLY A N 1
ATOM 750 C CA . GLY A 1 93 ? -5.961 1.630 12.184 1.00 96.94 93 GLY A CA 1
ATOM 751 C C . GLY A 1 93 ? -5.694 2.354 10.860 1.00 96.94 93 GLY A C 1
ATOM 752 O O . GLY A 1 93 ? -6.320 2.024 9.843 1.00 96.94 93 GLY A O 1
ATOM 753 N N . ASP A 1 94 ? -4.831 3.374 10.924 1.00 98.06 94 ASP A N 1
ATOM 754 C CA . ASP A 1 94 ? -4.479 4.279 9.831 1.00 98.06 94 ASP A CA 1
ATOM 755 C C . ASP A 1 94 ? -3.278 3.757 9.036 1.00 98.06 94 ASP A C 1
ATOM 757 O O . ASP A 1 94 ? -2.195 3.556 9.585 1.00 98.06 94 ASP A O 1
ATOM 761 N N . LEU A 1 95 ? -3.469 3.536 7.736 1.00 98.62 95 LEU A N 1
ATOM 762 C CA . LEU A 1 95 ? -2.506 2.854 6.882 1.00 98.62 95 LEU A CA 1
ATOM 763 C C . LEU A 1 95 ? -2.074 3.742 5.727 1.00 98.62 95 LEU A C 1
ATOM 765 O O . LEU A 1 95 ? -2.906 4.201 4.938 1.00 98.62 95 LEU A O 1
ATOM 769 N N . ARG A 1 96 ? -0.762 3.878 5.548 1.00 98.56 96 ARG A N 1
ATOM 770 C CA . ARG A 1 96 ? -0.165 4.440 4.341 1.00 98.56 96 ARG A CA 1
ATOM 771 C C . ARG A 1 96 ? 0.488 3.348 3.522 1.00 98.56 96 ARG A C 1
ATOM 773 O O . ARG A 1 96 ? 1.425 2.699 3.969 1.00 98.56 96 ARG A O 1
ATOM 780 N N . PHE A 1 97 ? 0.068 3.238 2.275 1.00 98.69 97 PHE A N 1
ATOM 781 C CA . PHE A 1 97 ? 0.768 2.456 1.269 1.00 98.69 97 PHE A CA 1
ATOM 782 C C . PHE A 1 97 ? 1.603 3.404 0.423 1.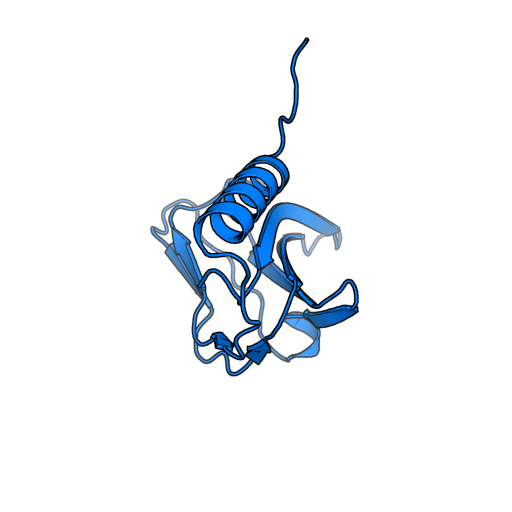00 98.69 97 PHE A C 1
ATOM 784 O O . PHE A 1 97 ? 1.071 4.392 -0.090 1.00 98.69 97 PHE A O 1
ATOM 791 N N . THR A 1 98 ? 2.890 3.108 0.265 1.00 98.69 98 THR A N 1
ATOM 792 C CA . THR A 1 98 ? 3.772 3.849 -0.645 1.00 98.69 98 THR A CA 1
ATOM 793 C C . THR A 1 98 ? 4.377 2.872 -1.635 1.00 98.69 98 THR A C 1
ATOM 795 O O . THR A 1 98 ? 5.039 1.922 -1.224 1.00 98.69 98 THR A O 1
ATOM 798 N N . PHE A 1 99 ? 4.118 3.112 -2.917 1.00 98.31 99 PHE A N 1
ATOM 799 C CA . PHE A 1 99 ? 4.653 2.342 -4.030 1.00 98.31 99 PHE A CA 1
ATOM 800 C C . PHE A 1 99 ? 5.838 3.079 -4.625 1.00 98.31 99 PHE A C 1
ATOM 802 O O . PHE A 1 99 ? 5.820 4.307 -4.770 1.00 98.31 99 PHE A O 1
ATOM 809 N N . PHE A 1 100 ? 6.849 2.305 -4.966 1.00 97.94 100 PHE A N 1
ATOM 810 C CA . PHE A 1 100 ? 8.121 2.771 -5.457 1.00 97.94 100 PHE A CA 1
ATOM 811 C C . PHE A 1 100 ? 8.503 2.008 -6.710 1.00 97.94 100 PHE A C 1
ATOM 813 O O . PHE A 1 100 ? 8.126 0.851 -6.870 1.00 97.94 100 PHE A O 1
ATOM 820 N N . ASP A 1 101 ? 9.297 2.664 -7.531 1.00 97.12 101 ASP A N 1
ATOM 821 C CA . ASP A 1 101 ? 10.032 2.081 -8.635 1.00 97.12 101 ASP A CA 1
ATOM 822 C C . ASP A 1 101 ? 11.506 1.930 -8.222 1.00 97.12 101 ASP A C 1
ATOM 824 O O . ASP A 1 101 ? 12.015 2.778 -7.475 1.00 97.12 101 ASP A O 1
ATOM 828 N N . MET A 1 102 ? 12.163 0.833 -8.608 1.00 95.56 102 MET A N 1
ATOM 829 C CA . MET A 1 102 ? 13.558 0.545 -8.256 1.00 95.56 102 MET A CA 1
ATOM 830 C C . MET A 1 102 ? 14.457 0.506 -9.493 1.00 95.56 102 MET A C 1
ATOM 832 O O . MET A 1 102 ? 14.526 -0.502 -10.184 1.00 95.56 102 MET A O 1
ATOM 836 N N . ASP A 1 103 ? 15.287 1.531 -9.655 1.00 90.44 103 ASP A N 1
ATOM 837 C CA . ASP A 1 103 ? 16.413 1.503 -10.580 1.00 90.44 103 ASP A CA 1
ATOM 838 C C . ASP A 1 103 ? 17.602 0.782 -9.942 1.00 90.44 103 ASP A C 1
ATOM 840 O O . ASP A 1 103 ? 18.028 1.114 -8.833 1.00 90.44 103 ASP A O 1
ATOM 844 N N . TYR A 1 104 ? 18.221 -0.154 -10.662 1.00 85.88 104 TYR A N 1
ATOM 845 C CA . TYR A 1 104 ? 19.404 -0.873 -10.171 1.00 85.88 104 TYR A CA 1
ATOM 846 C C . TYR A 1 104 ? 20.736 -0.260 -10.613 1.00 85.88 104 TYR A C 1
ATOM 848 O O . TYR A 1 104 ? 21.786 -0.597 -10.061 1.00 85.88 104 TYR A O 1
ATOM 856 N N . THR A 1 105 ? 20.754 0.598 -11.637 1.00 84.75 105 THR A N 1
ATOM 857 C CA . THR A 1 105 ? 22.003 1.135 -12.207 1.00 84.75 105 THR A CA 1
ATOM 858 C C . THR A 1 105 ? 21.833 2.582 -12.697 1.00 84.75 105 THR A C 1
ATOM 860 O O . THR A 1 105 ? 21.464 2.790 -13.850 1.00 84.75 105 THR A O 1
ATOM 863 N N . PRO A 1 106 ? 22.177 3.594 -11.874 1.00 85.50 106 PRO A N 1
ATOM 864 C CA . PRO A 1 106 ? 22.600 3.497 -10.471 1.00 85.50 106 PRO A CA 1
ATOM 865 C C . PRO A 1 106 ? 21.432 3.126 -9.533 1.00 85.50 106 PRO A C 1
ATOM 867 O O . PRO A 1 106 ? 20.294 3.436 -9.865 1.00 85.50 106 PRO A O 1
ATOM 870 N N . PRO A 1 107 ? 21.695 2.530 -8.350 1.00 87.44 107 PRO A N 1
ATOM 871 C CA . PRO A 1 107 ? 20.652 2.234 -7.372 1.00 87.44 107 PRO A CA 1
ATOM 872 C C . PRO A 1 107 ? 19.878 3.488 -6.950 1.00 87.44 107 PRO A C 1
ATOM 874 O O . PRO A 1 107 ? 20.439 4.382 -6.305 1.00 87.44 107 PRO A O 1
ATOM 877 N N . ARG A 1 108 ? 18.595 3.554 -7.296 1.00 91.31 108 ARG A N 1
ATOM 878 C CA . ARG A 1 108 ? 17.692 4.653 -6.944 1.00 91.31 108 ARG A CA 1
ATOM 879 C C . ARG A 1 108 ? 16.288 4.099 -6.741 1.00 91.31 108 ARG A C 1
ATOM 881 O O . ARG A 1 108 ? 15.874 3.171 -7.413 1.00 91.31 108 ARG A O 1
ATOM 888 N N . GLN A 1 109 ? 15.568 4.684 -5.789 1.00 93.06 109 GLN A N 1
ATOM 889 C CA . GLN A 1 109 ? 14.146 4.412 -5.603 1.00 93.06 109 GLN A CA 1
ATOM 890 C C . GLN A 1 109 ? 13.359 5.692 -5.872 1.00 93.06 109 GLN A C 1
ATOM 892 O O . GLN A 1 109 ? 13.708 6.755 -5.344 1.00 93.06 109 GLN A O 1
ATOM 897 N N . GLU A 1 110 ? 12.302 5.598 -6.666 1.00 95.69 110 GLU A N 1
ATOM 898 C CA . GLU A 1 110 ? 11.398 6.712 -6.949 1.00 95.69 110 GLU A CA 1
ATOM 899 C C . GLU A 1 110 ? 10.015 6.424 -6.380 1.00 95.69 110 GLU A C 1
ATOM 901 O O . GLU A 1 110 ? 9.499 5.326 -6.529 1.00 95.69 110 GLU A O 1
ATOM 906 N N . VAL A 1 111 ? 9.385 7.400 -5.721 1.00 97.31 111 VAL A N 1
ATOM 907 C CA . VAL A 1 111 ? 7.992 7.237 -5.279 1.00 97.31 111 VAL A CA 1
ATOM 908 C C . VAL A 1 111 ? 7.086 7.324 -6.501 1.00 97.31 111 VAL A C 1
ATOM 910 O O . VAL A 1 111 ? 6.985 8.385 -7.114 1.00 97.31 111 VAL A O 1
ATOM 913 N N . MET A 1 112 ? 6.371 6.242 -6.802 1.00 97.06 112 MET A N 1
ATOM 914 C CA . MET A 1 112 ? 5.393 6.223 -7.887 1.00 97.06 112 MET A CA 1
ATOM 915 C C . MET A 1 112 ? 4.100 6.906 -7.451 1.00 97.06 112 MET A C 1
ATOM 917 O O . MET A 1 112 ? 3.610 7.845 -8.077 1.00 97.06 112 MET A O 1
ATOM 921 N N . PHE A 1 113 ? 3.538 6.425 -6.343 1.00 97.69 113 PHE A N 1
ATOM 922 C CA . PHE A 1 113 ? 2.341 6.972 -5.724 1.00 97.69 113 PHE A CA 1
ATOM 923 C C . PHE A 1 113 ? 2.226 6.489 -4.280 1.00 97.69 113 PHE A C 1
ATOM 925 O O . PHE A 1 113 ? 2.875 5.538 -3.847 1.00 97.69 113 PHE A O 1
ATOM 932 N N . PHE A 1 114 ? 1.356 7.142 -3.520 1.00 98.12 114 PHE A N 1
ATOM 933 C CA . PHE A 1 114 ? 0.984 6.690 -2.190 1.00 98.12 114 PHE A CA 1
ATOM 934 C C . PHE A 1 114 ? -0.481 6.999 -1.919 1.00 98.12 114 PHE A C 1
ATOM 936 O O . PHE A 1 114 ? -1.072 7.910 -2.506 1.00 98.12 114 PHE A O 1
ATOM 943 N N . PHE A 1 115 ? -1.068 6.264 -0.986 1.00 98.38 115 PHE A N 1
ATOM 944 C CA . PHE A 1 115 ? -2.414 6.538 -0.509 1.00 98.38 115 PHE A CA 1
ATOM 945 C C . PHE A 1 115 ? -2.554 6.195 0.969 1.00 98.38 115 PHE A C 1
ATOM 947 O O . PHE A 1 115 ? -1.835 5.349 1.492 1.00 98.38 115 PHE A O 1
ATOM 954 N N . TRP A 1 116 ? -3.506 6.868 1.615 1.00 98.25 116 TRP A N 1
ATOM 955 C CA . TRP A 1 116 ? -3.897 6.597 2.994 1.00 98.25 116 TRP A CA 1
ATOM 956 C C . TRP A 1 116 ? -5.296 6.009 3.045 1.00 98.25 116 TRP A C 1
ATOM 958 O O . TRP A 1 116 ? -6.194 6.491 2.348 1.00 98.25 116 TRP A O 1
ATOM 968 N N . LEU A 1 117 ? -5.503 5.002 3.874 1.00 97.81 117 LEU A N 1
ATOM 969 C CA . LEU A 1 117 ? -6.822 4.478 4.189 1.00 97.81 117 LEU A CA 1
ATOM 970 C C . LEU A 1 117 ? -6.873 4.090 5.660 1.00 97.81 117 LEU A C 1
ATOM 972 O O . LEU A 1 117 ? -5.845 3.847 6.276 1.00 97.81 117 LEU A O 1
ATOM 976 N N . HIS A 1 118 ? -8.078 3.983 6.202 1.00 98.00 118 HIS A N 1
ATOM 977 C CA . HIS A 1 118 ? -8.276 3.549 7.570 1.00 98.00 118 HIS A CA 1
ATOM 978 C C . HIS A 1 118 ? -9.137 2.284 7.572 1.00 98.00 118 HIS A C 1
ATOM 980 O O . HIS A 1 118 ? -10.216 2.257 6.979 1.00 98.00 118 HIS A O 1
ATOM 986 N N . THR A 1 119 ? -8.666 1.237 8.247 1.00 97.69 119 THR A N 1
ATOM 987 C CA . THR A 1 119 ? -9.286 -0.107 8.271 1.00 97.69 119 THR A CA 1
ATOM 988 C C . THR A 1 119 ? -10.725 -0.130 8.784 1.00 97.69 119 THR A C 1
ATOM 990 O O . THR A 1 119 ? -11.504 -0.994 8.403 1.00 97.69 119 THR A O 1
ATOM 993 N N . GLY A 1 120 ? -11.107 0.836 9.620 1.00 97.25 120 GLY A N 1
ATOM 994 C CA . GLY A 1 120 ? -12.486 1.006 10.097 1.00 97.25 120 GLY A CA 1
ATOM 995 C C . GLY A 1 120 ? -13.523 1.365 9.022 1.00 97.25 120 GLY A C 1
ATOM 996 O O . GLY A 1 120 ? -14.711 1.372 9.323 1.00 97.25 120 GLY A O 1
ATOM 997 N N . PHE A 1 121 ? -13.085 1.667 7.795 1.00 96.81 121 PHE A N 1
ATOM 998 C CA . PHE A 1 121 ? -13.945 1.983 6.646 1.00 96.81 121 PHE A CA 1
ATOM 999 C C . PHE A 1 121 ? -13.754 0.997 5.479 1.00 96.81 121 PHE A C 1
ATOM 1001 O O . PHE A 1 121 ? -14.127 1.307 4.347 1.00 96.81 121 PHE A O 1
ATOM 1008 N N . ILE A 1 122 ? -13.141 -0.160 5.758 1.00 93.50 122 ILE A N 1
ATOM 1009 C CA . ILE A 1 122 ? -13.077 -1.330 4.872 1.00 93.50 122 ILE A CA 1
ATOM 1010 C C . ILE A 1 122 ? -14.157 -2.323 5.296 1.00 93.50 122 ILE A C 1
ATOM 1012 O O . ILE A 1 122 ? -14.309 -2.528 6.525 1.00 93.50 122 ILE A O 1
#

Organism: Hemiselmis andersenii (NCBI:txid464988)

Secondary structure (DSSP, 8-state):
-----SHHHHHHHHHHHHHHHHT-----EEEE--EEEES----STTSEE-EEEEEEETTEEEEETTTTTPPP--EETT-SEEEE-S--EEEESEEEEEEEEEEETTEEEEEEEEEEEEGGG-